Protein AF-A0A973HM89-F1 (afdb_monomer_lite)

Sequence (119 aa):
MDEIEEAIINISKKMYASGRWRSNDVPGAANIKELSEYLNDGNKYSEFRNTVVGEYFLEIIEGYEQALNDEWLPFEIISLELPQAKEFIGKLISLVSSNGLERSVPLLREEYEELRIKT

pLDDT: mean 84.63, std 11.16, range [52.72, 95.81]

Secondary structure (DSSP, 8-state):
--HHHHHHHHHHHHHHT-GGGG-TTS-----HHHHHHHS-STTHHHHHHTSHHHHHHHHHHHHHHHHHHSSS--SEETTEEHHHHHHHHHHHHHHHHHH-HHHHHHHHHHHHHHHHHT-

Foldseek 3Di:
DDLLLVLLLVLLVQQLPFPLLPDLVGAGSQCVVVSCVVCVPVCRLVVLCPDPLSVVSNVLSVQSNVQRHPSDNDCDTPQAGSVLNSVLSVLSSVQCVPPNRVRVVVVSVVSVVVRNVVD

Radius of gyration: 13.81 Å; chains: 1; bounding box: 31×28×34 Å

Structure (mmCIF, N/CA/C/O backbone):
data_AF-A0A973HM89-F1
#
_entry.id   AF-A0A973HM89-F1
#
loop_
_atom_site.group_PDB
_atom_site.id
_atom_site.type_symbol
_atom_site.label_atom_id
_atom_site.label_alt_id
_atom_site.label_comp_id
_atom_site.label_asym_id
_atom_site.label_entity_id
_atom_site.label_seq_id
_atom_site.pdbx_PDB_ins_code
_atom_site.Cartn_x
_atom_site.Cartn_y
_atom_site.Cartn_z
_atom_site.occupancy
_atom_site.B_iso_or_equiv
_atom_site.auth_seq_id
_atom_site.auth_comp_id
_atom_site.auth_asym_id
_atom_site.auth_atom_id
_atom_site.pdbx_PDB_model_num
ATOM 1 N N . MET A 1 1 ? 0.206 4.447 18.477 1.00 59.28 1 MET A N 1
ATOM 2 C CA . MET A 1 1 ? -0.038 3.964 17.110 1.00 59.28 1 MET A CA 1
ATOM 3 C C . MET A 1 1 ? -0.963 2.776 17.255 1.00 59.28 1 MET A C 1
ATOM 5 O O . MET A 1 1 ? -0.725 1.984 18.159 1.00 59.28 1 MET A O 1
ATOM 9 N N . ASP A 1 2 ? -2.063 2.756 16.509 1.00 79.25 2 ASP A N 1
ATOM 10 C CA . ASP A 1 2 ? -3.014 1.638 16.507 1.00 79.25 2 ASP A CA 1
ATOM 11 C C . ASP A 1 2 ? -2.306 0.358 16.010 1.00 79.25 2 ASP A C 1
ATOM 13 O O . ASP A 1 2 ? -1.422 0.448 15.156 1.00 79.25 2 ASP A O 1
ATOM 17 N N . GLU A 1 3 ? -2.665 -0.818 16.537 1.00 80.56 3 GLU A N 1
ATOM 18 C CA . GLU A 1 3 ? -2.122 -2.116 16.097 1.00 80.56 3 GLU A CA 1
ATOM 19 C C . GLU A 1 3 ? -2.339 -2.330 14.589 1.00 80.56 3 GLU A C 1
ATOM 21 O O . GLU A 1 3 ? -1.462 -2.846 13.894 1.00 80.56 3 GLU A O 1
ATOM 26 N N . ILE A 1 4 ? -3.487 -1.885 14.063 1.00 82.19 4 ILE A N 1
ATOM 27 C CA . ILE A 1 4 ? -3.808 -1.977 12.634 1.00 82.19 4 ILE A CA 1
ATOM 28 C C . ILE A 1 4 ? -2.904 -1.048 11.828 1.00 82.19 4 ILE A C 1
ATOM 30 O O . ILE A 1 4 ? -2.348 -1.445 10.807 1.00 82.19 4 ILE A O 1
ATOM 34 N N . GLU A 1 5 ? -2.727 0.185 12.295 1.00 87.69 5 GLU A N 1
ATOM 35 C CA . GLU A 1 5 ? -1.875 1.175 11.639 1.00 87.69 5 GLU A CA 1
ATOM 36 C C . GLU A 1 5 ? -0.427 0.682 11.540 1.00 87.69 5 GLU A C 1
ATOM 38 O O . GLU A 1 5 ? 0.192 0.748 10.474 1.00 87.69 5 GLU A O 1
ATOM 43 N N . GLU A 1 6 ? 0.088 0.113 12.629 1.00 87.00 6 GLU A N 1
ATOM 44 C CA . GLU A 1 6 ? 1.415 -0.490 12.663 1.00 87.00 6 GLU A CA 1
ATOM 45 C C . GLU A 1 6 ? 1.537 -1.661 11.678 1.00 87.00 6 GLU A C 1
ATOM 47 O O . GLU A 1 6 ? 2.527 -1.753 10.944 1.00 87.00 6 GLU A O 1
ATOM 52 N N . ALA A 1 7 ? 0.523 -2.528 11.613 1.00 84.88 7 ALA A N 1
ATOM 53 C CA . ALA A 1 7 ? 0.495 -3.659 10.691 1.00 84.88 7 ALA A CA 1
ATOM 54 C C . ALA A 1 7 ? 0.526 -3.207 9.222 1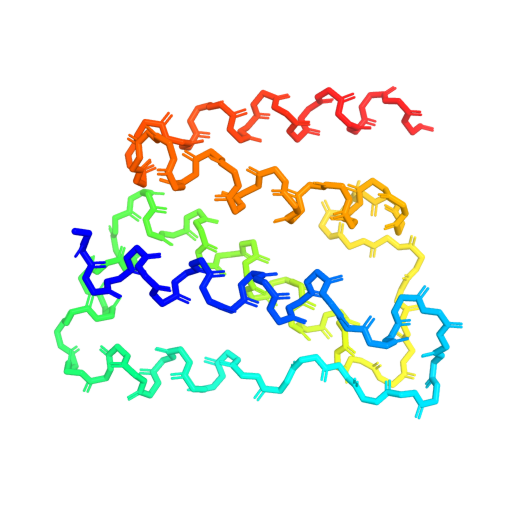.00 84.88 7 ALA A C 1
ATOM 56 O O . ALA A 1 7 ? 1.353 -3.689 8.442 1.00 84.88 7 ALA A O 1
ATOM 57 N N . ILE A 1 8 ? -0.321 -2.235 8.867 1.00 86.69 8 ILE A N 1
ATOM 58 C CA . ILE A 1 8 ? -0.380 -1.621 7.534 1.00 86.69 8 ILE A CA 1
ATOM 59 C C . ILE A 1 8 ? 0.992 -1.050 7.157 1.00 86.69 8 ILE A C 1
ATOM 61 O O . ILE A 1 8 ? 1.557 -1.422 6.127 1.00 86.69 8 ILE A O 1
ATOM 65 N N . ILE A 1 9 ? 1.585 -0.224 8.026 1.00 89.81 9 ILE A N 1
ATOM 66 C CA . ILE A 1 9 ? 2.911 0.370 7.802 1.00 89.81 9 ILE A CA 1
ATOM 67 C C . ILE A 1 9 ? 3.976 -0.711 7.593 1.00 89.81 9 ILE A C 1
ATOM 69 O O . ILE A 1 9 ? 4.805 -0.605 6.683 1.00 89.81 9 ILE A O 1
ATOM 73 N N . ASN A 1 10 ? 3.992 -1.741 8.438 1.00 88.31 10 ASN A N 1
ATOM 74 C CA . ASN A 1 10 ? 5.006 -2.787 8.387 1.00 88.31 10 ASN A CA 1
ATOM 75 C C . ASN A 1 10 ? 4.928 -3.590 7.086 1.00 88.31 10 ASN A C 1
ATOM 77 O O . ASN A 1 10 ? 5.963 -3.850 6.470 1.00 88.31 10 ASN A O 1
ATOM 81 N N . ILE A 1 11 ? 3.729 -3.933 6.620 1.00 87.06 11 ILE A N 1
ATOM 82 C CA . ILE A 1 11 ? 3.558 -4.654 5.354 1.00 87.06 11 ILE A CA 1
ATOM 83 C C . ILE A 1 11 ? 3.919 -3.779 4.166 1.00 87.06 11 ILE A C 1
ATOM 85 O O . ILE A 1 11 ? 4.692 -4.214 3.309 1.00 87.06 11 ILE A O 1
ATOM 89 N N . SER A 1 12 ? 3.466 -2.528 4.143 1.00 90.19 12 SER A N 1
ATOM 90 C CA . SER A 1 12 ? 3.829 -1.602 3.073 1.00 90.19 12 SER A CA 1
ATOM 91 C C . SER A 1 12 ? 5.344 -1.385 3.001 1.00 90.19 12 SER A C 1
ATOM 93 O O . SER A 1 12 ? 5.901 -1.352 1.905 1.00 90.19 12 SER A O 1
ATOM 95 N N . LYS A 1 13 ? 6.057 -1.344 4.139 1.00 90.75 13 LYS A N 1
ATOM 96 C CA . LYS A 1 13 ? 7.534 -1.317 4.165 1.00 90.75 13 LYS A CA 1
ATOM 97 C C . LYS A 1 13 ? 8.151 -2.560 3.523 1.00 90.75 13 LYS A C 1
ATOM 99 O O . LYS A 1 13 ? 9.107 -2.426 2.758 1.00 90.75 13 LYS A O 1
ATOM 104 N N . LYS A 1 14 ? 7.618 -3.755 3.803 1.00 88.19 14 LYS A N 1
ATOM 105 C CA . LYS A 1 14 ? 8.080 -5.004 3.173 1.00 88.19 14 LYS A CA 1
ATOM 106 C C . LYS A 1 14 ? 7.835 -4.988 1.657 1.00 88.19 14 LYS A C 1
ATOM 108 O O . LYS A 1 14 ? 8.735 -5.347 0.903 1.00 88.19 14 LYS A O 1
ATOM 113 N N . MET A 1 15 ? 6.672 -4.510 1.209 1.00 90.44 15 MET A N 1
ATOM 114 C CA . MET A 1 15 ? 6.356 -4.343 -0.217 1.00 90.44 15 MET A CA 1
ATOM 115 C C . MET A 1 15 ? 7.306 -3.353 -0.890 1.00 90.44 15 MET A C 1
ATOM 117 O O . MET A 1 15 ? 7.919 -3.678 -1.903 1.00 90.44 15 MET A O 1
ATOM 121 N N . TYR A 1 16 ? 7.507 -2.175 -0.298 1.00 91.88 16 TYR A N 1
ATOM 122 C CA . TYR A 1 16 ? 8.422 -1.151 -0.809 1.00 91.88 16 TYR A CA 1
ATOM 123 C C . TYR A 1 16 ? 9.867 -1.663 -0.945 1.00 91.88 16 TYR A C 1
ATOM 125 O O . TYR A 1 16 ? 10.563 -1.355 -1.917 1.00 91.88 16 TYR A O 1
ATOM 133 N N . ALA A 1 17 ? 10.312 -2.477 0.015 1.00 89.19 17 ALA A N 1
ATOM 134 C CA . ALA A 1 17 ? 11.642 -3.077 0.041 1.00 89.19 17 ALA A CA 1
ATOM 135 C C . ALA A 1 17 ? 11.782 -4.355 -0.810 1.00 89.19 17 ALA A C 1
ATOM 137 O O . ALA A 1 17 ? 12.876 -4.919 -0.857 1.00 89.19 17 ALA A O 1
ATOM 138 N N . SER A 1 18 ? 10.718 -4.817 -1.479 1.00 88.62 18 SER A N 1
ATOM 139 C CA . SER A 1 18 ? 10.735 -6.084 -2.214 1.00 88.62 18 SER A CA 1
ATOM 140 C C . SER A 1 18 ? 11.826 -6.126 -3.291 1.00 88.62 18 SER A C 1
ATOM 142 O O . SER A 1 18 ? 12.023 -5.184 -4.061 1.00 88.62 18 SER A O 1
ATOM 144 N N . GLY A 1 19 ? 12.536 -7.252 -3.387 1.00 85.62 19 GLY A N 1
ATOM 145 C CA . GLY A 1 19 ? 13.494 -7.474 -4.473 1.00 85.62 19 GLY A CA 1
ATOM 146 C C . GLY A 1 19 ? 12.818 -7.618 -5.841 1.00 85.62 19 GLY A C 1
ATOM 147 O O . GLY A 1 19 ? 13.464 -7.356 -6.858 1.00 85.62 19 GLY A O 1
ATOM 148 N N . ARG A 1 20 ? 11.514 -7.940 -5.858 1.00 85.88 20 ARG A N 1
ATOM 149 C CA . ARG A 1 20 ? 10.694 -8.118 -7.065 1.00 85.88 20 ARG A CA 1
ATOM 150 C C . ARG A 1 20 ? 10.724 -6.898 -7.988 1.00 85.88 20 ARG A C 1
ATOM 152 O O . ARG A 1 20 ? 10.775 -7.056 -9.198 1.00 85.88 20 ARG A O 1
ATOM 159 N N . TRP A 1 21 ? 10.828 -5.683 -7.433 1.00 85.94 21 TRP A N 1
ATOM 160 C CA . TRP A 1 21 ? 10.956 -4.436 -8.209 1.00 85.94 21 TRP A CA 1
ATOM 161 C C . TRP A 1 21 ? 12.161 -4.401 -9.158 1.00 85.94 21 TRP A C 1
ATOM 163 O O . TRP A 1 21 ? 12.220 -3.551 -10.042 1.00 85.94 21 TRP A O 1
ATOM 173 N N . ARG A 1 22 ? 13.175 -5.242 -8.922 1.00 82.38 22 ARG A N 1
ATOM 174 C CA . ARG A 1 22 ? 14.431 -5.265 -9.685 1.00 82.38 22 ARG A CA 1
ATOM 175 C C . ARG A 1 22 ? 14.614 -6.545 -10.496 1.00 82.38 22 ARG A C 1
ATOM 177 O O . ARG A 1 22 ? 15.485 -6.572 -11.360 1.00 82.38 22 ARG A O 1
ATOM 184 N N . SER A 1 23 ? 13.874 -7.607 -10.183 1.00 82.38 23 SER A N 1
ATOM 185 C CA . SER A 1 23 ? 14.014 -8.913 -10.826 1.00 82.38 23 SER A CA 1
ATOM 186 C C . SER A 1 23 ? 12.782 -9.786 -10.586 1.00 82.38 23 SER A C 1
ATOM 188 O O . SER A 1 23 ? 12.331 -9.942 -9.451 1.00 82.38 23 SER A O 1
ATOM 190 N N . ASN A 1 24 ? 12.318 -10.434 -11.656 1.00 77.62 24 ASN A N 1
ATOM 191 C CA . ASN A 1 24 ? 11.230 -11.414 -11.639 1.00 77.62 24 ASN A CA 1
ATOM 192 C C . ASN A 1 24 ? 11.654 -12.784 -11.073 1.00 77.62 24 ASN A C 1
ATOM 194 O O . ASN A 1 24 ? 10.841 -13.702 -11.035 1.00 77.62 24 ASN A O 1
ATOM 198 N N . ASP A 1 25 ? 12.897 -12.939 -10.615 1.00 79.00 25 ASP A N 1
ATOM 199 C CA . ASP A 1 25 ? 13.382 -14.186 -10.008 1.00 79.00 25 ASP A CA 1
ATOM 200 C C . ASP A 1 25 ? 13.340 -14.140 -8.473 1.00 79.00 25 ASP A C 1
ATOM 202 O O . ASP A 1 25 ? 13.563 -15.146 -7.801 1.00 79.00 25 ASP A O 1
ATOM 206 N N . VAL A 1 26 ? 13.058 -12.968 -7.892 1.00 78.69 26 VAL A N 1
ATOM 207 C CA . VAL A 1 26 ? 12.915 -12.807 -6.443 1.00 78.69 26 VAL A CA 1
ATOM 208 C C . VAL A 1 26 ? 11.436 -12.940 -6.082 1.00 78.69 26 VAL A C 1
ATOM 210 O O . VAL A 1 26 ? 10.616 -12.289 -6.729 1.00 78.69 26 VAL A O 1
ATOM 213 N N . PRO A 1 27 ? 11.056 -13.750 -5.081 1.00 68.12 27 PRO A N 1
ATOM 214 C CA . PRO A 1 27 ? 9.672 -13.807 -4.622 1.00 68.12 27 PRO A CA 1
ATOM 215 C C . PRO A 1 27 ? 9.196 -12.445 -4.086 1.00 68.12 27 PRO A C 1
ATOM 217 O O . PRO A 1 27 ? 9.994 -11.633 -3.605 1.00 68.12 27 PRO A O 1
ATOM 220 N N . GLY A 1 28 ? 7.891 -12.192 -4.195 1.00 73.12 28 GLY A N 1
ATOM 221 C CA . GLY A 1 28 ? 7.236 -11.001 -3.660 1.00 73.12 28 GLY A CA 1
ATOM 222 C C . GLY A 1 28 ? 7.290 -10.907 -2.133 1.00 73.12 28 GLY A C 1
ATOM 223 O O . GLY A 1 28 ? 7.904 -11.721 -1.442 1.00 73.12 28 GLY A O 1
ATOM 224 N N . ALA A 1 29 ? 6.636 -9.886 -1.577 1.00 66.12 29 ALA A N 1
ATOM 225 C CA . ALA A 1 29 ? 6.338 -9.903 -0.147 1.00 66.12 29 ALA A CA 1
ATOM 226 C C . ALA A 1 29 ? 5.277 -10.993 0.080 1.00 66.12 29 ALA A C 1
ATOM 228 O O . ALA A 1 29 ? 4.273 -10.959 -0.601 1.00 66.12 29 ALA A O 1
ATOM 229 N N . ALA A 1 30 ? 5.502 -11.969 0.960 1.00 57.25 30 ALA A N 1
ATOM 230 C CA . ALA A 1 30 ? 4.598 -13.117 1.149 1.00 57.25 30 ALA A CA 1
ATOM 231 C C . ALA A 1 30 ? 3.619 -12.951 2.337 1.00 57.25 30 ALA A C 1
ATOM 233 O O . ALA A 1 30 ? 3.181 -13.938 2.927 1.00 57.25 30 ALA A O 1
ATOM 234 N N . ASN A 1 31 ? 3.340 -11.714 2.763 1.00 62.44 31 ASN A N 1
ATOM 235 C CA . ASN A 1 31 ? 2.893 -11.429 4.130 1.00 62.44 31 ASN A CA 1
ATOM 236 C C . ASN A 1 31 ? 1.490 -10.814 4.258 1.00 62.44 31 ASN A C 1
ATOM 238 O O . ASN A 1 31 ? 1.133 -10.384 5.350 1.00 62.44 31 ASN A O 1
ATOM 242 N N . ILE A 1 32 ? 0.647 -10.781 3.222 1.00 58.53 32 ILE A N 1
ATOM 243 C CA . ILE A 1 32 ? -0.774 -10.424 3.443 1.00 58.53 32 ILE A CA 1
ATOM 244 C C . ILE A 1 32 ? -1.535 -11.522 4.151 1.00 58.53 32 ILE A C 1
ATOM 246 O O . ILE A 1 32 ? -2.416 -11.234 4.962 1.00 58.53 32 ILE A O 1
ATOM 250 N N . LYS A 1 33 ? -1.189 -12.782 3.884 1.00 59.25 33 LYS A N 1
ATOM 251 C CA . LYS A 1 33 ? -1.754 -13.883 4.656 1.00 59.25 33 LYS A CA 1
ATOM 252 C C . LYS A 1 33 ? -1.468 -13.666 6.148 1.00 59.25 33 LYS A C 1
ATOM 254 O O . LYS A 1 33 ? -2.393 -13.763 6.951 1.00 59.25 33 LYS A O 1
ATOM 259 N N . GLU A 1 34 ? -0.257 -13.187 6.467 1.00 61.59 34 GLU A N 1
ATOM 260 C CA . GLU A 1 34 ? 0.116 -12.711 7.803 1.00 61.59 34 GLU A CA 1
ATOM 261 C C . GLU A 1 34 ? -0.686 -11.480 8.249 1.00 61.59 34 GLU A C 1
ATOM 263 O O . GLU A 1 34 ? -0.952 -11.390 9.429 1.00 61.59 34 GLU A O 1
ATOM 268 N N . LEU A 1 35 ? -1.120 -10.551 7.383 1.00 63.62 35 LEU A N 1
ATOM 269 C CA . LEU A 1 35 ? -1.989 -9.431 7.795 1.00 63.62 35 LEU A CA 1
ATOM 270 C C . LEU A 1 35 ? -3.343 -9.926 8.300 1.00 63.62 35 LEU A C 1
ATOM 272 O O . LEU A 1 35 ? -3.790 -9.506 9.362 1.00 63.62 35 LEU A O 1
ATOM 276 N N . SER A 1 36 ? -3.988 -10.824 7.550 1.00 61.16 36 SER A N 1
ATOM 277 C CA . SER A 1 36 ? -5.259 -11.415 7.980 1.00 61.16 36 SER A CA 1
ATOM 278 C C . SER A 1 36 ? -5.073 -12.270 9.235 1.00 61.16 36 SER A C 1
ATOM 280 O O . SER A 1 36 ? -5.916 -12.225 10.121 1.00 61.16 36 SER A O 1
ATOM 282 N N . GLU A 1 37 ? -3.939 -12.981 9.345 1.00 65.38 37 GLU A N 1
ATOM 283 C CA . GLU A 1 37 ? -3.568 -13.821 10.491 1.00 65.38 37 GLU A CA 1
ATOM 284 C C . GLU A 1 37 ? -3.103 -13.010 11.721 1.00 65.38 37 GLU A C 1
ATOM 286 O O . GLU A 1 37 ? -3.287 -13.444 12.857 1.00 65.38 37 GLU A O 1
ATOM 291 N N . TYR A 1 38 ? -2.557 -11.813 11.518 1.00 61.19 38 TYR A N 1
ATOM 292 C CA . TYR A 1 38 ? -2.135 -10.867 12.554 1.00 61.19 38 TYR A CA 1
ATOM 293 C C . TYR A 1 38 ? -3.324 -10.062 13.080 1.00 61.19 38 TYR A C 1
ATOM 295 O O . TYR A 1 38 ? -3.432 -9.813 14.276 1.00 61.19 38 TYR A O 1
ATOM 303 N N . LEU A 1 39 ? -4.263 -9.716 12.197 1.00 64.50 39 LEU A N 1
ATOM 304 C CA . LEU A 1 39 ? -5.532 -9.071 12.538 1.00 64.50 39 LEU A CA 1
ATOM 305 C C . LEU A 1 39 ? -6.629 -10.083 12.939 1.00 64.50 39 LEU A C 1
ATOM 307 O O . LEU A 1 39 ? -7.770 -9.688 13.178 1.00 64.50 39 LEU A O 1
ATOM 311 N N . ASN A 1 40 ? -6.284 -11.373 13.039 1.00 52.72 40 ASN A N 1
ATOM 312 C CA . ASN A 1 40 ? -7.179 -12.540 13.155 1.00 52.72 40 ASN A CA 1
ATOM 313 C C . ASN A 1 40 ? -7.831 -12.735 14.528 1.00 52.72 40 ASN A C 1
ATOM 315 O O . ASN A 1 40 ? -8.331 -13.818 14.836 1.00 52.72 40 ASN A O 1
ATOM 319 N N . ASP A 1 41 ? -7.865 -11.697 15.357 1.00 57.88 41 ASP A N 1
ATOM 320 C CA . ASP A 1 41 ? -8.925 -11.629 16.351 1.00 57.88 41 ASP A CA 1
ATOM 321 C C . ASP A 1 41 ? -10.211 -11.365 15.557 1.00 57.88 41 ASP A C 1
ATOM 323 O O . ASP A 1 41 ? -10.437 -10.244 15.110 1.00 57.88 41 ASP A O 1
ATOM 327 N N . GLY A 1 42 ? -10.966 -12.431 15.253 1.00 57.50 42 GLY A N 1
ATOM 328 C CA . GLY A 1 42 ? -11.898 -12.551 14.113 1.00 57.50 42 GLY A CA 1
ATOM 329 C C . GLY A 1 42 ? -12.994 -11.484 13.967 1.00 57.50 42 GLY A C 1
ATOM 330 O O . GLY A 1 42 ? -13.680 -11.445 12.944 1.00 57.50 42 GLY A O 1
ATOM 331 N N . ASN A 1 43 ? -13.119 -10.585 14.939 1.00 61.94 43 ASN A N 1
ATOM 332 C CA . ASN A 1 43 ? -13.939 -9.387 14.844 1.00 61.94 43 ASN A CA 1
ATOM 333 C C . ASN A 1 43 ? -13.166 -8.181 14.287 1.00 61.94 43 ASN A C 1
ATOM 335 O O . ASN A 1 43 ? -13.695 -7.500 13.422 1.00 61.94 43 ASN A O 1
ATOM 339 N N . LYS A 1 44 ? -11.902 -7.951 14.664 1.00 74.19 44 LYS A N 1
ATOM 340 C CA . LYS A 1 44 ? -11.148 -6.735 14.304 1.00 74.19 44 LYS A CA 1
ATOM 341 C C . LYS A 1 44 ? -10.862 -6.614 12.807 1.00 74.19 44 LYS A C 1
ATOM 343 O O . LYS A 1 44 ? -11.086 -5.551 12.238 1.00 74.19 44 LYS A O 1
ATOM 348 N N . TYR A 1 45 ? -10.387 -7.680 12.152 1.00 78.31 45 TYR A N 1
ATOM 349 C CA . TYR A 1 45 ? -10.131 -7.642 10.704 1.00 78.31 45 TYR A CA 1
ATOM 350 C C . TYR A 1 45 ? -11.418 -7.389 9.913 1.00 78.31 45 TYR A C 1
ATOM 352 O O . TYR A 1 45 ? -11.462 -6.507 9.059 1.00 78.31 45 TYR A O 1
ATOM 360 N N . SER A 1 46 ? -12.473 -8.146 10.224 1.00 81.06 46 SER A N 1
ATOM 361 C CA . SER A 1 46 ? -13.778 -8.027 9.570 1.00 81.06 46 SER A CA 1
ATOM 362 C C . SER A 1 46 ? -14.406 -6.653 9.821 1.00 81.06 46 SER A C 1
ATOM 364 O O . SER A 1 46 ? -14.894 -6.024 8.888 1.00 81.06 46 SER A O 1
ATOM 366 N N . GLU A 1 47 ? -14.362 -6.156 11.060 1.00 85.38 47 GLU A N 1
ATOM 367 C CA . GLU A 1 47 ? -14.829 -4.816 11.433 1.00 85.38 47 GLU A CA 1
ATOM 368 C C . GLU A 1 47 ? -14.059 -3.733 10.681 1.00 85.38 47 GLU A C 1
ATOM 370 O O . GLU A 1 47 ? -14.684 -2.857 10.088 1.00 85.38 47 GLU A O 1
ATOM 375 N N . PHE A 1 48 ? -12.727 -3.822 10.634 1.00 86.06 48 PHE A N 1
ATOM 376 C CA . PHE A 1 48 ? -11.894 -2.872 9.904 1.00 86.06 48 PHE A CA 1
ATOM 377 C C . PHE A 1 48 ? -12.187 -2.900 8.403 1.00 86.06 48 PHE A C 1
ATOM 379 O O . PHE A 1 48 ? -12.434 -1.844 7.820 1.00 86.06 48 PHE A O 1
ATOM 386 N N . ARG A 1 49 ? -12.244 -4.090 7.787 1.00 86.31 49 ARG A N 1
ATOM 387 C CA . ARG A 1 49 ? -12.579 -4.261 6.364 1.00 86.31 49 ARG A CA 1
ATOM 388 C C . ARG A 1 49 ? -13.950 -3.684 6.015 1.00 86.31 49 ARG A C 1
ATOM 390 O O . ARG A 1 49 ? -14.115 -3.157 4.926 1.00 86.31 49 ARG A O 1
ATOM 397 N N . ASN A 1 50 ? -14.911 -3.747 6.935 1.00 89.31 50 ASN A N 1
ATOM 398 C CA . ASN A 1 50 ? -16.251 -3.188 6.742 1.00 89.31 50 ASN A CA 1
ATOM 399 C C . ASN A 1 50 ? -16.310 -1.652 6.877 1.00 89.31 50 ASN A C 1
ATOM 401 O O . ASN A 1 50 ? -17.380 -1.065 6.707 1.00 89.31 50 ASN A O 1
ATOM 405 N N . THR A 1 51 ? -15.197 -0.982 7.187 1.00 90.94 51 THR A N 1
ATOM 406 C CA . THR A 1 51 ? -15.100 0.484 7.134 1.00 90.94 51 THR A CA 1
ATOM 407 C C . THR A 1 51 ? -14.575 0.944 5.776 1.00 90.94 51 THR A C 1
ATOM 409 O O . THR A 1 51 ? -13.726 0.290 5.185 1.00 90.94 51 THR A O 1
ATOM 412 N N . VAL A 1 52 ? -14.992 2.132 5.322 1.00 90.56 52 VAL A N 1
ATOM 413 C CA . VAL A 1 52 ? -14.484 2.744 4.073 1.00 90.56 52 VAL A CA 1
ATOM 414 C C . VAL A 1 52 ? -12.960 2.913 4.096 1.00 90.56 52 VAL A C 1
ATOM 416 O O . VAL A 1 52 ? -12.290 2.782 3.075 1.00 90.56 52 VAL A O 1
ATOM 419 N N . VAL A 1 53 ? -12.405 3.227 5.269 1.00 90.19 53 VAL A N 1
ATOM 420 C CA . VAL A 1 53 ? -10.960 3.389 5.456 1.00 90.19 53 VAL A CA 1
ATOM 421 C C . VAL A 1 53 ? -10.259 2.045 5.303 1.00 90.19 53 VAL A C 1
ATOM 423 O O . VAL A 1 53 ? -9.301 1.939 4.539 1.00 90.19 53 VAL A O 1
ATOM 426 N N . GLY A 1 54 ? -10.737 1.020 6.008 1.00 89.75 54 GLY A N 1
ATOM 427 C CA . GLY A 1 54 ? -10.114 -0.294 5.980 1.00 89.75 54 GLY A CA 1
ATOM 428 C C . GLY A 1 54 ? -10.261 -1.004 4.645 1.00 89.75 54 GLY A C 1
ATOM 429 O O . GLY A 1 54 ? -9.270 -1.547 4.171 1.00 89.75 54 GLY A O 1
ATOM 430 N N . GLU A 1 55 ? -11.427 -0.928 4.000 1.00 90.38 55 GLU A N 1
ATOM 431 C CA . GLU A 1 55 ? -11.630 -1.418 2.631 1.00 90.38 55 GLU A CA 1
ATOM 432 C C . GLU A 1 55 ? -10.558 -0.852 1.691 1.00 90.38 55 GLU A C 1
ATOM 434 O O . GLU A 1 55 ? -9.804 -1.610 1.088 1.00 90.38 55 GLU A O 1
ATOM 439 N N . TYR A 1 56 ? -10.392 0.473 1.668 1.00 92.06 56 TYR A N 1
ATOM 440 C CA . TYR A 1 56 ? -9.440 1.136 0.778 1.00 92.06 56 TYR A CA 1
ATOM 441 C C . TYR A 1 56 ? -7.981 0.710 1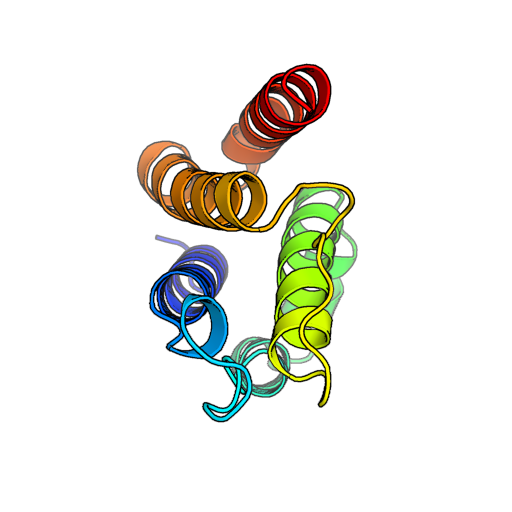.007 1.00 92.06 56 TYR A C 1
ATOM 443 O O . TYR A 1 56 ? -7.252 0.412 0.060 1.00 92.06 56 TYR A O 1
ATOM 451 N N . PHE A 1 57 ? -7.521 0.678 2.262 1.00 90.69 57 PHE A N 1
ATOM 452 C CA . PHE A 1 57 ? -6.141 0.282 2.560 1.00 90.69 57 PHE A CA 1
ATOM 453 C C . PHE A 1 57 ? -5.883 -1.196 2.271 1.00 90.69 57 PHE A C 1
ATOM 455 O O . PHE A 1 57 ? -4.810 -1.540 1.769 1.00 90.69 57 PHE A O 1
ATOM 462 N N . LEU A 1 58 ? -6.851 -2.059 2.585 1.00 88.25 58 LEU A N 1
ATOM 463 C CA . LEU A 1 58 ? -6.738 -3.488 2.325 1.00 88.25 58 LEU A CA 1
ATOM 464 C C . LEU A 1 58 ? -6.730 -3.777 0.827 1.00 88.25 58 LEU A C 1
ATOM 466 O O . LEU A 1 58 ? -5.890 -4.557 0.403 1.00 88.25 58 LEU A O 1
ATOM 470 N N . GLU A 1 59 ? -7.558 -3.107 0.022 1.00 89.81 59 GLU A N 1
ATOM 471 C CA . GLU A 1 59 ? -7.540 -3.250 -1.440 1.00 89.81 59 GLU A CA 1
ATOM 472 C C . GLU A 1 59 ? -6.178 -2.892 -2.046 1.00 89.81 59 GLU A C 1
ATOM 474 O O . GLU A 1 59 ? -5.658 -3.636 -2.880 1.00 89.81 59 GLU A O 1
ATOM 479 N N . ILE A 1 60 ? -5.566 -1.783 -1.607 1.00 91.75 60 ILE A N 1
ATOM 480 C CA . ILE A 1 60 ? -4.221 -1.399 -2.062 1.00 91.75 60 ILE A CA 1
ATOM 481 C C . ILE A 1 60 ? -3.227 -2.501 -1.712 1.00 91.75 60 ILE A C 1
ATOM 483 O O . ILE A 1 60 ? -2.484 -2.963 -2.572 1.00 91.75 60 ILE A O 1
ATOM 487 N N . ILE A 1 61 ? -3.201 -2.921 -0.451 1.00 89.75 61 ILE A N 1
ATOM 488 C CA . ILE A 1 61 ? -2.243 -3.915 0.025 1.00 89.75 61 ILE A CA 1
ATOM 489 C C . ILE A 1 61 ? -2.450 -5.226 -0.746 1.00 89.75 61 ILE A C 1
ATOM 491 O O . ILE A 1 61 ? -1.510 -5.702 -1.383 1.00 89.75 61 ILE A O 1
ATOM 495 N N . GLU A 1 62 ? -3.677 -5.743 -0.809 1.00 87.25 62 GLU A N 1
ATOM 496 C CA . GLU A 1 62 ? -4.060 -6.956 -1.549 1.00 87.25 62 GLU A CA 1
ATOM 497 C C . GLU A 1 62 ? -3.636 -6.910 -3.020 1.00 87.25 62 GLU A C 1
ATOM 499 O O . GLU A 1 62 ? -3.026 -7.865 -3.508 1.00 87.25 62 GLU A O 1
ATOM 504 N N . GLY A 1 63 ? -3.853 -5.781 -3.699 1.00 89.00 63 GLY A N 1
ATOM 505 C CA . GLY A 1 63 ? -3.415 -5.587 -5.080 1.00 89.00 63 GLY A CA 1
ATOM 506 C C . GLY A 1 63 ? -1.894 -5.666 -5.256 1.00 89.00 63 GLY A C 1
ATOM 507 O O . GLY A 1 63 ? -1.413 -6.293 -6.202 1.00 89.00 63 GLY A O 1
ATOM 508 N N . TYR A 1 64 ? -1.117 -5.080 -4.338 1.00 91.31 64 TYR A N 1
ATOM 509 C CA . TYR A 1 64 ? 0.349 -5.144 -4.391 1.00 91.31 64 TYR A CA 1
ATOM 510 C C . TYR A 1 64 ? 0.871 -6.549 -4.133 1.00 91.31 64 TYR A C 1
ATOM 512 O O . TYR A 1 64 ? 1.781 -7.001 -4.822 1.00 91.31 64 TYR A O 1
ATOM 520 N N . GLU A 1 65 ? 0.323 -7.249 -3.148 1.00 87.38 65 GLU A N 1
ATOM 521 C CA . GLU A 1 65 ? 0.741 -8.618 -2.858 1.00 87.38 65 GLU A CA 1
ATOM 522 C C . GLU A 1 65 ? 0.462 -9.544 -4.031 1.00 87.38 65 GLU A C 1
ATOM 524 O O . GLU A 1 65 ? 1.347 -10.306 -4.417 1.00 87.38 65 GLU A O 1
ATOM 529 N N . GLN A 1 66 ? -0.738 -9.467 -4.613 1.00 86.81 66 GLN A N 1
ATOM 530 C CA . GLN A 1 66 ? -1.084 -10.287 -5.763 1.00 86.81 66 GLN A CA 1
ATOM 531 C C . GLN A 1 66 ? -0.104 -10.032 -6.911 1.00 86.81 66 GLN A C 1
ATOM 533 O O . GLN A 1 66 ? 0.460 -10.981 -7.447 1.00 86.81 66 GLN A O 1
ATOM 538 N N . ALA A 1 67 ? 0.168 -8.766 -7.235 1.00 88.31 67 ALA A N 1
ATOM 539 C CA . ALA A 1 67 ? 1.088 -8.419 -8.313 1.00 88.31 67 ALA A CA 1
ATOM 540 C C . ALA A 1 67 ? 2.543 -8.835 -8.034 1.00 88.31 67 ALA A C 1
ATOM 542 O O . ALA A 1 67 ? 3.244 -9.292 -8.935 1.00 88.31 67 ALA A O 1
ATOM 543 N N . LEU A 1 68 ? 3.021 -8.684 -6.795 1.00 87.38 68 LEU A N 1
ATOM 544 C CA . LEU A 1 68 ? 4.403 -9.014 -6.436 1.00 87.38 68 LEU A CA 1
ATOM 545 C C . LEU A 1 68 ? 4.643 -10.528 -6.325 1.00 87.38 68 LEU A C 1
ATOM 547 O O . LEU A 1 68 ? 5.791 -10.952 -6.460 1.00 87.38 68 LEU A O 1
ATOM 551 N N . ASN A 1 69 ? 3.602 -11.325 -6.069 1.00 84.88 69 ASN A N 1
ATOM 552 C CA . ASN A 1 69 ? 3.686 -12.788 -5.994 1.00 84.88 69 ASN A CA 1
ATOM 553 C C . ASN A 1 69 ? 3.230 -13.506 -7.265 1.00 84.88 69 ASN A C 1
ATOM 555 O O . ASN A 1 69 ? 3.360 -14.727 -7.335 1.00 84.88 69 ASN A O 1
ATOM 559 N N . ASP A 1 70 ? 2.726 -12.782 -8.261 1.00 84.88 70 ASP A N 1
ATOM 560 C CA . ASP A 1 70 ? 2.524 -13.344 -9.590 1.00 84.88 70 ASP A CA 1
ATOM 561 C C . ASP A 1 70 ? 3.878 -13.809 -10.151 1.00 84.88 70 ASP A C 1
ATOM 563 O O . ASP A 1 70 ? 4.891 -13.109 -10.019 1.00 84.88 70 ASP A O 1
ATOM 567 N N . GLU A 1 71 ? 3.905 -14.991 -10.775 1.00 82.06 71 GLU A N 1
ATOM 568 C CA . GLU A 1 71 ? 5.080 -15.528 -11.474 1.00 82.06 71 GLU A CA 1
ATOM 569 C C . GLU A 1 71 ? 5.627 -14.524 -12.498 1.00 82.06 71 GLU A C 1
ATOM 571 O O . GLU A 1 71 ? 6.841 -14.448 -12.711 1.00 82.06 71 GLU A O 1
ATOM 576 N N . TRP A 1 72 ? 4.745 -13.685 -13.042 1.00 83.94 72 TRP A N 1
ATOM 577 C CA . TRP A 1 72 ? 5.048 -12.596 -13.953 1.00 83.94 72 TRP A CA 1
ATOM 578 C C . TRP A 1 72 ? 4.690 -11.268 -13.292 1.00 83.94 72 TRP A C 1
ATOM 580 O O . TRP A 1 72 ? 3.519 -10.925 -13.169 1.00 83.94 72 TRP A O 1
ATOM 590 N N . LEU A 1 73 ? 5.698 -10.484 -12.892 1.00 86.25 73 LEU A N 1
ATOM 591 C CA . LEU A 1 73 ? 5.441 -9.131 -12.398 1.00 86.25 73 LEU A CA 1
ATOM 592 C C . LEU A 1 73 ? 4.788 -8.306 -13.527 1.00 86.25 73 LEU A C 1
ATOM 594 O O . LEU A 1 73 ? 5.418 -8.142 -14.580 1.00 86.25 73 LEU A O 1
ATOM 598 N N . PRO A 1 74 ? 3.562 -7.783 -13.342 1.00 86.25 74 PRO A N 1
ATOM 599 C CA . PRO A 1 74 ? 2.921 -6.959 -14.355 1.00 86.25 74 PRO A CA 1
ATOM 600 C C . PRO A 1 74 ? 3.682 -5.643 -14.548 1.00 86.25 74 PRO A C 1
ATOM 602 O O . PRO A 1 74 ? 4.375 -5.165 -13.654 1.00 86.25 74 PRO A O 1
ATOM 605 N N . PHE A 1 75 ? 3.534 -5.023 -15.718 1.00 88.62 75 PHE A N 1
ATOM 606 C CA . PHE A 1 75 ? 4.126 -3.705 -15.995 1.00 88.62 75 PHE A CA 1
ATOM 607 C C . PHE A 1 75 ? 3.479 -2.574 -15.181 1.00 88.62 75 PHE A C 1
ATOM 609 O O . PHE A 1 75 ? 4.055 -1.495 -15.035 1.00 88.62 75 PHE A O 1
ATOM 616 N N . GLU A 1 76 ? 2.297 -2.841 -14.636 1.00 91.25 76 GLU A N 1
ATOM 617 C CA . GLU A 1 76 ? 1.510 -1.926 -13.832 1.00 91.25 76 GLU A CA 1
ATOM 618 C C . GLU A 1 76 ? 0.878 -2.656 -12.642 1.00 91.25 76 GLU A C 1
ATOM 620 O O . GLU A 1 76 ? 0.498 -3.823 -12.724 1.00 91.25 76 GLU A O 1
ATOM 625 N N . ILE A 1 77 ? 0.771 -1.958 -11.518 1.00 89.94 77 ILE A N 1
ATOM 626 C CA . ILE A 1 77 ? 0.130 -2.432 -10.291 1.00 89.94 77 ILE A CA 1
ATOM 627 C C . ILE A 1 77 ? -0.907 -1.386 -9.938 1.00 89.94 77 ILE A C 1
ATOM 629 O O . ILE A 1 77 ? -0.578 -0.205 -9.917 1.00 89.94 77 ILE A O 1
ATOM 633 N N . ILE A 1 78 ? -2.151 -1.807 -9.691 1.00 90.25 78 ILE A N 1
ATOM 634 C CA . ILE A 1 78 ? -3.286 -0.908 -9.424 1.00 90.25 78 ILE A CA 1
ATOM 635 C C . ILE A 1 78 ? -3.408 0.240 -10.446 1.00 90.25 78 ILE A C 1
ATOM 637 O O . ILE A 1 78 ? -3.734 1.358 -10.083 1.00 90.25 78 ILE A O 1
ATOM 641 N N . SER A 1 79 ? -3.169 -0.027 -11.734 1.00 92.56 79 SER A N 1
ATOM 642 C CA . SER A 1 79 ? -3.168 0.982 -12.818 1.00 92.56 79 SER A CA 1
ATOM 643 C C . SER A 1 79 ? -2.073 2.061 -12.718 1.00 92.56 79 SER A C 1
ATOM 645 O O . SER A 1 79 ? -2.217 3.139 -13.294 1.00 92.56 79 SER A O 1
ATOM 647 N N . LEU A 1 80 ? -0.994 1.797 -11.977 1.00 92.56 80 LEU A N 1
ATOM 648 C CA . LEU A 1 80 ? 0.215 2.622 -11.929 1.00 92.56 80 LEU A CA 1
ATOM 649 C C . LEU A 1 80 ? 1.388 1.847 -12.524 1.00 92.56 80 LEU A C 1
ATOM 651 O O . LEU A 1 80 ? 1.575 0.678 -12.186 1.00 92.56 80 LEU A O 1
ATOM 655 N N . GLU A 1 81 ? 2.234 2.492 -13.328 1.00 92.56 81 GLU A N 1
ATOM 656 C CA . GLU A 1 81 ? 3.478 1.866 -13.789 1.00 92.56 81 GLU A CA 1
ATOM 657 C C . GLU A 1 81 ? 4.378 1.502 -12.603 1.00 92.56 81 GLU A C 1
ATOM 659 O O . GLU A 1 81 ? 4.348 2.157 -11.560 1.00 92.56 81 GLU A O 1
ATOM 664 N N . LEU A 1 82 ? 5.244 0.497 -12.760 1.00 91.31 82 LEU A N 1
ATOM 665 C CA . LEU A 1 82 ? 6.102 0.012 -11.668 1.00 91.31 82 LEU A CA 1
ATOM 666 C C . LEU A 1 82 ? 6.839 1.108 -10.863 1.00 91.31 82 LEU A C 1
ATOM 668 O O . LEU A 1 82 ? 6.835 1.021 -9.629 1.00 91.31 82 LEU A O 1
ATOM 672 N N . PRO A 1 83 ? 7.455 2.144 -11.474 1.00 91.88 83 PRO A N 1
ATOM 673 C CA . PRO A 1 83 ? 8.095 3.214 -10.707 1.00 91.88 83 PRO A CA 1
ATOM 674 C C . PRO A 1 83 ? 7.102 4.008 -9.848 1.00 91.88 83 PRO A C 1
ATOM 676 O O . PRO A 1 83 ? 7.396 4.310 -8.691 1.00 91.88 83 PRO A O 1
ATOM 679 N N . GLN A 1 84 ? 5.921 4.300 -10.396 1.00 94.38 84 GLN A N 1
ATOM 680 C CA . GLN A 1 84 ? 4.854 5.048 -9.731 1.00 94.38 84 GLN A CA 1
ATOM 681 C C . GLN A 1 84 ? 4.192 4.211 -8.639 1.00 94.38 84 GLN A C 1
ATOM 683 O O . GLN A 1 84 ? 3.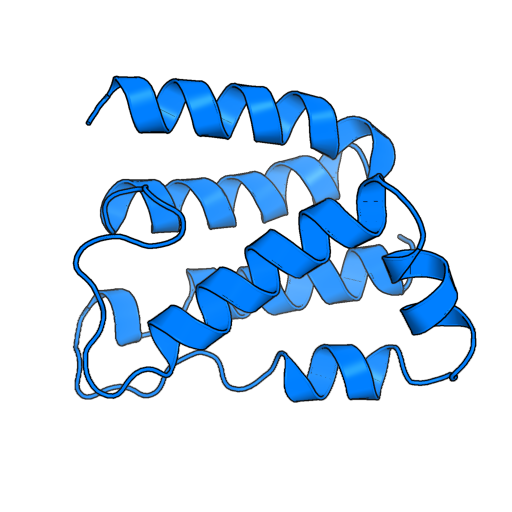951 4.715 -7.549 1.00 94.38 84 GLN A O 1
ATOM 688 N N . ALA A 1 85 ? 3.964 2.919 -8.881 1.00 93.19 85 ALA A N 1
ATOM 689 C CA . ALA A 1 85 ? 3.472 1.991 -7.873 1.00 93.19 85 ALA A CA 1
ATOM 690 C C . ALA A 1 85 ? 4.439 1.924 -6.678 1.00 93.19 85 ALA A C 1
ATOM 692 O O . ALA A 1 85 ? 4.059 2.065 -5.513 1.00 93.19 85 ALA A O 1
ATOM 693 N N . LYS A 1 86 ? 5.743 1.809 -6.948 1.00 92.38 86 LYS A N 1
ATOM 694 C CA . LYS A 1 86 ? 6.745 1.839 -5.881 1.00 92.38 86 LYS A CA 1
ATOM 695 C C . LYS A 1 86 ? 6.742 3.166 -5.109 1.00 92.38 86 LYS A C 1
ATOM 697 O O . LYS A 1 86 ? 6.900 3.156 -3.887 1.00 92.38 86 LYS A O 1
ATOM 702 N N . GLU A 1 87 ? 6.577 4.297 -5.790 1.00 94.94 87 GLU A N 1
ATOM 703 C CA . GLU A 1 87 ? 6.424 5.601 -5.134 1.00 94.94 87 GLU A CA 1
ATOM 704 C C . GLU A 1 87 ? 5.158 5.642 -4.266 1.00 94.94 87 GLU A C 1
ATOM 706 O O . GLU A 1 87 ? 5.220 6.035 -3.100 1.00 94.94 87 GLU A O 1
ATOM 711 N N . PHE A 1 88 ? 4.032 5.174 -4.800 1.00 95.81 88 PHE A N 1
ATOM 712 C CA . PHE A 1 88 ? 2.728 5.200 -4.149 1.00 95.81 88 PHE A CA 1
ATOM 713 C C . PHE A 1 88 ? 2.707 4.409 -2.838 1.00 95.81 88 PHE A C 1
ATOM 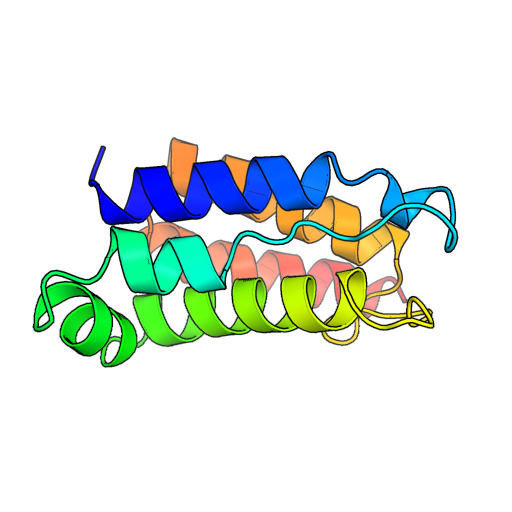715 O O . PHE A 1 88 ? 2.299 4.939 -1.803 1.00 95.81 88 PHE A O 1
ATOM 722 N N . ILE A 1 89 ? 3.230 3.177 -2.828 1.00 94.12 89 ILE A N 1
ATOM 723 C CA . ILE A 1 89 ? 3.317 2.388 -1.588 1.00 94.12 89 ILE A CA 1
ATOM 724 C C . ILE A 1 89 ? 4.277 3.023 -0.566 1.00 94.12 89 ILE A C 1
ATOM 726 O O . ILE A 1 89 ? 4.067 2.909 0.642 1.00 94.12 89 ILE A O 1
ATOM 730 N N . GLY A 1 90 ? 5.295 3.757 -1.030 1.00 94.75 90 GLY A N 1
ATOM 731 C CA . GLY A 1 90 ? 6.153 4.590 -0.184 1.00 94.75 90 GLY A CA 1
ATOM 732 C C . GLY A 1 90 ? 5.402 5.764 0.457 1.00 94.75 90 GLY A C 1
ATOM 733 O O . GLY A 1 90 ? 5.549 6.017 1.657 1.00 94.75 90 GLY A O 1
ATOM 734 N N . LYS A 1 91 ? 4.552 6.452 -0.315 1.00 95.75 91 LYS A N 1
ATOM 735 C CA . LYS A 1 91 ? 3.696 7.544 0.178 1.00 95.75 91 LYS A CA 1
ATOM 736 C C . LYS A 1 91 ? 2.680 7.058 1.201 1.00 95.75 91 LYS A C 1
ATOM 738 O O . LYS A 1 91 ? 2.501 7.729 2.213 1.00 95.75 91 LYS A O 1
ATOM 743 N N . LEU A 1 92 ? 2.096 5.875 1.005 1.00 94.62 92 LEU A N 1
ATOM 744 C CA . LEU A 1 92 ? 1.220 5.237 1.992 1.00 94.62 92 LEU A CA 1
ATOM 745 C C . LEU A 1 92 ? 1.902 5.140 3.360 1.00 94.62 92 LEU A C 1
ATOM 747 O O . LEU A 1 92 ? 1.350 5.628 4.345 1.00 94.62 92 LEU A O 1
ATOM 751 N N . ILE A 1 93 ? 3.129 4.614 3.417 1.00 94.38 93 ILE A N 1
ATOM 752 C CA . ILE A 1 93 ? 3.904 4.518 4.666 1.00 94.38 93 ILE A CA 1
ATOM 753 C C . ILE A 1 93 ? 4.058 5.899 5.316 1.00 94.38 93 ILE A C 1
ATOM 755 O O . ILE A 1 93 ? 3.839 6.044 6.521 1.00 94.38 93 ILE A O 1
ATOM 759 N N . SER A 1 94 ? 4.437 6.909 4.527 1.00 95.38 94 SER A N 1
ATOM 760 C CA . SER A 1 94 ? 4.693 8.267 5.017 1.00 95.38 94 SER A CA 1
ATOM 761 C C . SER A 1 94 ? 3.433 8.949 5.549 1.00 95.38 94 SER A C 1
ATOM 763 O O . SER A 1 94 ? 3.470 9.572 6.611 1.00 95.38 94 SER A O 1
ATOM 765 N N . LEU A 1 95 ? 2.325 8.848 4.814 1.00 95.06 95 LEU A N 1
ATOM 766 C CA . LEU A 1 95 ? 1.062 9.495 5.152 1.00 95.06 95 LEU A CA 1
ATOM 767 C C . LEU A 1 95 ? 0.444 8.863 6.391 1.00 95.06 95 LEU A C 1
ATOM 769 O O . LEU A 1 95 ? 0.135 9.588 7.336 1.00 95.06 95 LEU A O 1
ATOM 773 N N . VAL A 1 96 ? 0.364 7.530 6.430 1.00 93.81 96 VAL A N 1
ATOM 774 C CA . VAL A 1 96 ? -0.194 6.809 7.578 1.00 93.81 96 VAL A CA 1
ATOM 775 C C . VAL A 1 96 ? 0.621 7.107 8.837 1.00 93.81 96 VAL A C 1
ATOM 777 O O . VAL A 1 96 ? 0.039 7.527 9.830 1.00 93.81 96 VAL A O 1
ATOM 780 N N . SER A 1 97 ? 1.958 7.051 8.766 1.00 93.06 97 SER A N 1
ATOM 781 C CA . SER A 1 97 ? 2.834 7.348 9.918 1.00 93.06 97 SER A CA 1
ATOM 782 C C . SER A 1 97 ? 2.706 8.783 10.450 1.00 93.06 97 SER A C 1
ATOM 784 O O . SER A 1 97 ? 3.043 9.042 11.604 1.00 93.06 97 SER A O 1
ATOM 786 N N . SER A 1 98 ? 2.292 9.733 9.604 1.00 93.25 98 SER A N 1
ATOM 787 C CA . SER A 1 98 ? 2.251 11.164 9.946 1.00 93.25 98 SER A CA 1
ATOM 788 C C . SER A 1 98 ? 0.856 11.642 10.351 1.00 93.25 98 SER A C 1
ATOM 790 O O . SER A 1 98 ? 0.730 12.551 11.170 1.00 93.25 98 SER A O 1
ATOM 792 N N . ASN A 1 99 ? -0.189 11.053 9.766 1.00 91.94 99 ASN A N 1
ATOM 793 C CA . ASN A 1 99 ? -1.560 11.555 9.852 1.00 91.94 99 ASN A CA 1
ATOM 794 C C . ASN A 1 99 ? -2.548 10.542 10.454 1.00 91.94 99 ASN A C 1
ATOM 796 O O . ASN A 1 99 ? -3.679 10.926 10.762 1.00 91.94 99 ASN A O 1
ATOM 800 N N . GLY A 1 100 ? -2.148 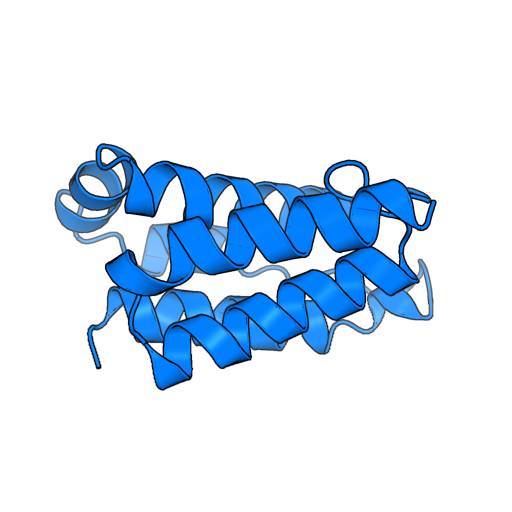9.277 10.617 1.00 91.31 100 GLY A N 1
ATOM 801 C CA . GLY A 1 100 ? -3.038 8.160 10.936 1.00 91.31 100 GLY A CA 1
ATOM 802 C C . GLY A 1 100 ? -3.881 7.714 9.734 1.00 91.31 100 GLY A C 1
ATOM 803 O O . GLY A 1 100 ? -3.913 8.376 8.691 1.00 91.31 100 GLY A O 1
ATOM 804 N N . LEU A 1 101 ? -4.585 6.585 9.866 1.00 89.38 101 LEU A N 1
ATOM 805 C CA . LEU A 1 101 ? -5.334 5.954 8.766 1.00 89.38 101 LEU A CA 1
ATOM 806 C C . LEU A 1 101 ? -6.430 6.863 8.182 1.00 89.38 101 LEU A C 1
ATOM 808 O O . LEU A 1 101 ? -6.435 7.124 6.980 1.00 89.38 101 LEU A O 1
ATOM 812 N N . GLU A 1 102 ? -7.326 7.399 9.018 1.00 89.69 102 GLU A N 1
ATOM 813 C CA . GLU A 1 102 ? -8.505 8.151 8.551 1.00 89.69 102 GLU A CA 1
ATOM 814 C C . GLU A 1 102 ? -8.141 9.387 7.720 1.00 89.69 102 GLU A C 1
ATOM 816 O O . GLU A 1 102 ? -8.738 9.648 6.675 1.00 89.69 102 GLU A O 1
ATOM 821 N N . ARG A 1 103 ? -7.128 10.143 8.157 1.00 92.88 103 ARG A N 1
ATOM 822 C CA . ARG A 1 103 ? -6.685 11.362 7.465 1.00 92.88 103 ARG A CA 1
ATOM 823 C C . ARG A 1 103 ? -5.849 11.066 6.224 1.00 92.88 103 ARG A C 1
ATOM 825 O O . ARG A 1 103 ? -5.693 11.942 5.380 1.00 92.88 103 ARG A O 1
ATOM 832 N N . SER A 1 104 ? -5.318 9.852 6.108 1.00 94.19 104 SER A N 1
ATOM 833 C CA . SER A 1 104 ? -4.455 9.456 4.997 1.00 94.19 104 SER A CA 1
ATOM 834 C C . SER A 1 104 ? -5.233 9.046 3.753 1.00 94.19 104 SER A C 1
ATOM 836 O O . SER A 1 104 ? -4.702 9.191 2.661 1.00 94.19 104 SER A O 1
ATOM 838 N N . VAL A 1 105 ? -6.482 8.583 3.878 1.00 93.75 105 VAL A N 1
ATOM 839 C CA . VAL A 1 105 ? -7.301 8.174 2.719 1.00 93.75 105 VAL A CA 1
ATOM 840 C C . VAL A 1 105 ? -7.487 9.286 1.679 1.00 93.75 105 VAL A C 1
ATOM 842 O O . VAL A 1 105 ? -7.176 9.034 0.515 1.00 93.75 105 VAL A O 1
ATOM 845 N N . PRO A 1 106 ? -7.973 10.499 2.022 1.00 94.12 106 PRO A N 1
ATOM 846 C CA . PRO A 1 106 ? -8.154 11.546 1.016 1.00 94.12 106 PRO A CA 1
ATOM 847 C C . PRO A 1 106 ? -6.827 11.960 0.368 1.00 94.12 106 PRO A C 1
ATOM 849 O O . PRO A 1 106 ? -6.781 12.126 -0.846 1.00 94.12 106 PRO A O 1
ATOM 852 N N . LEU A 1 107 ? -5.747 12.033 1.153 1.00 95.44 107 LEU A N 1
ATOM 853 C CA . LEU A 1 107 ? -4.409 12.369 0.659 1.00 95.44 107 LEU A CA 1
ATOM 854 C C . LEU A 1 107 ? -3.883 11.290 -0.290 1.00 95.44 107 LEU A C 1
ATOM 856 O O . LEU A 1 107 ? -3.382 11.595 -1.360 1.00 95.44 107 LEU A O 1
ATOM 860 N N . LEU A 1 108 ? -4.055 10.011 0.048 1.00 94.44 108 LEU A N 1
ATOM 861 C CA . LEU A 1 108 ? -3.646 8.914 -0.826 1.00 94.44 108 LEU A CA 1
ATOM 862 C C . LEU A 1 108 ? -4.435 8.870 -2.127 1.00 94.44 108 LEU A C 1
A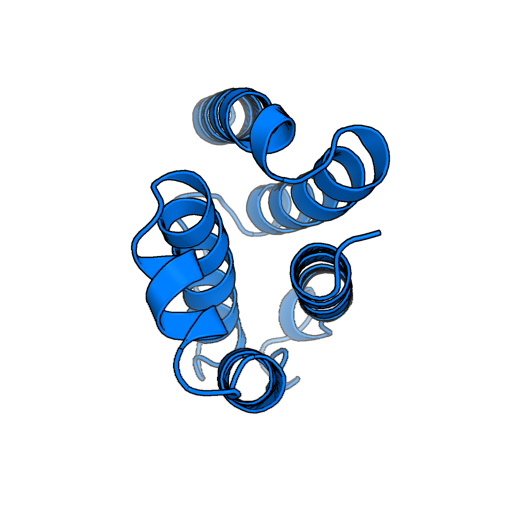TOM 864 O O . LEU A 1 108 ? -3.878 8.491 -3.149 1.00 94.44 108 LEU A O 1
ATOM 868 N N . ARG A 1 109 ? -5.718 9.233 -2.109 1.00 94.56 109 ARG A N 1
ATOM 869 C CA . ARG A 1 109 ? -6.514 9.320 -3.339 1.00 94.56 109 ARG A CA 1
ATOM 870 C C . ARG A 1 109 ? -6.006 10.433 -4.250 1.00 94.56 109 ARG A C 1
ATOM 872 O O . ARG A 1 109 ? -5.869 10.206 -5.444 1.00 94.56 109 ARG A O 1
ATOM 879 N N . GLU A 1 110 ? -5.697 11.599 -3.690 1.00 94.94 110 GLU A N 1
ATOM 880 C CA . GLU A 1 110 ? -5.088 12.705 -4.436 1.00 94.94 110 GLU A CA 1
ATOM 881 C C . GLU A 1 110 ? -3.740 12.287 -5.040 1.00 94.94 110 GLU A C 1
ATOM 883 O O . GLU A 1 110 ? -3.538 12.405 -6.246 1.00 94.94 110 GLU A O 1
ATOM 888 N N . GLU A 1 111 ? -2.872 11.674 -4.235 1.00 93.31 111 GLU A N 1
ATOM 889 C CA . GLU A 1 111 ? -1.567 11.175 -4.680 1.00 93.31 111 GLU A CA 1
ATOM 890 C C . GLU A 1 111 ? -1.675 10.107 -5.776 1.00 93.31 111 GLU A C 1
ATOM 892 O O . GLU A 1 111 ? -0.873 10.085 -6.710 1.00 93.31 111 GLU A O 1
ATOM 897 N N . TYR A 1 112 ? -2.665 9.218 -5.679 1.00 93.75 112 TYR A N 1
ATOM 898 C CA . TYR A 1 112 ? -2.935 8.214 -6.704 1.00 93.75 112 TYR A CA 1
ATOM 899 C C . TYR A 1 112 ? -3.302 8.866 -8.044 1.00 93.75 112 TYR A C 1
ATOM 901 O O . TYR A 1 112 ? -2.723 8.522 -9.075 1.00 93.75 112 TYR A O 1
ATOM 909 N N . GLU A 1 113 ? -4.221 9.835 -8.034 1.00 93.62 113 GLU A N 1
ATOM 910 C CA . GLU A 1 113 ? -4.640 10.538 -9.251 1.00 93.62 113 GLU A CA 1
ATOM 911 C C . GLU A 1 113 ? -3.492 11.355 -9.861 1.00 93.62 113 GLU A C 1
ATOM 913 O O . GLU A 1 113 ? -3.290 11.328 -11.076 1.00 93.62 113 GLU A O 1
ATOM 918 N N . GLU A 1 114 ? -2.677 12.023 -9.041 1.00 93.25 114 GLU A N 1
ATOM 919 C CA . GLU A 1 114 ? -1.501 12.750 -9.527 1.00 93.25 114 GLU A CA 1
ATOM 920 C C . GLU A 1 114 ? -0.470 11.842 -10.201 1.00 93.25 114 GLU A C 1
ATOM 922 O O . GLU A 1 114 ? 0.144 12.235 -11.197 1.00 93.25 114 GLU A O 1
ATOM 927 N N . LEU A 1 115 ? -0.236 10.650 -9.646 1.00 91.25 115 LEU A N 1
ATOM 928 C CA . LEU A 1 115 ? 0.688 9.682 -10.230 1.00 91.25 115 LEU A CA 1
ATOM 929 C C . LEU A 1 115 ? 0.135 9.118 -11.535 1.00 91.25 115 LEU A C 1
ATOM 931 O O . LEU A 1 115 ? 0.869 9.053 -12.516 1.00 91.25 115 LEU A O 1
ATOM 935 N N . ARG A 1 116 ? -1.158 8.796 -11.569 1.00 87.19 116 ARG A N 1
ATOM 936 C CA . ARG A 1 116 ? -1.832 8.237 -12.742 1.00 87.19 116 ARG A CA 1
ATOM 937 C C . ARG A 1 116 ? -1.887 9.199 -13.932 1.00 87.19 116 ARG A C 1
ATOM 939 O O . ARG A 1 116 ? -1.808 8.759 -15.068 1.00 87.19 116 ARG A O 1
ATOM 946 N N . ILE A 1 117 ? -2.017 10.507 -13.698 1.00 82.50 117 ILE A N 1
ATOM 947 C CA . ILE A 1 117 ? -2.023 11.525 -14.772 1.00 82.50 117 ILE A CA 1
ATOM 948 C C . ILE A 1 117 ? -0.633 11.696 -15.413 1.00 82.50 117 ILE A C 1
ATOM 950 O O . ILE A 1 117 ? -0.521 12.201 -16.529 1.00 82.50 117 ILE A O 1
ATOM 954 N N . LYS A 1 118 ? 0.440 11.303 -14.714 1.00 72.19 118 LYS A N 1
ATOM 955 C CA . LYS A 1 118 ? 1.820 11.384 -15.225 1.00 72.19 118 LYS A CA 1
ATOM 956 C C . LYS A 1 118 ? 2.197 10.207 -16.136 1.00 72.19 118 LYS A C 1
ATOM 958 O O . LYS A 1 118 ? 3.315 10.222 -16.652 1.00 72.19 118 LYS A O 1
ATOM 963 N N . THR A 1 119 ? 1.312 9.222 -16.284 1.00 59.28 119 THR A N 1
ATOM 964 C CA . THR A 1 119 ? 1.437 8.043 -17.156 1.00 59.28 119 THR A CA 1
ATOM 965 C C . THR A 1 119 ? 0.873 8.336 -18.543 1.00 59.28 119 THR A C 1
ATOM 967 O O . THR A 1 119 ? 1.538 7.978 -19.539 1.00 59.28 119 THR A O 1
#